Protein AF-A0A1I3F339-F1 (afdb_monomer)

Solvent-accessible surface area (backbone atoms only — not comparable to full-atom values): 7198 Å² total; per-residue (Å²): 139,85,84,48,45,55,88,75,90,62,72,90,72,93,47,65,78,43,65,76,33,54,70,69,43,38,53,83,37,57,87,44,44,71,59,51,64,72,69,40,54,76,38,78,74,46,72,38,54,52,50,52,49,37,49,74,74,70,49,73,75,89,40,60,50,56,80,41,59,70,71,54,36,52,51,49,15,32,54,49,9,38,35,72,77,62,34,88,86,53,62,77,86,76,55,48,77,66,47,49,52,53,19,21,31,55,10,32,69,43,38,62,68,22,70,70,40,62,77,55,72,129

pLDDT: mean 89.19, std 8.02, range [59.22, 97.25]

Sequence (122 aa):
MVHHVDLVCVAHTDNLSLVQDFARSAAATIPRIPQLAAEAIKREPTRLEHYVQKRLDGLTGSLWLDALPCYVAIRTC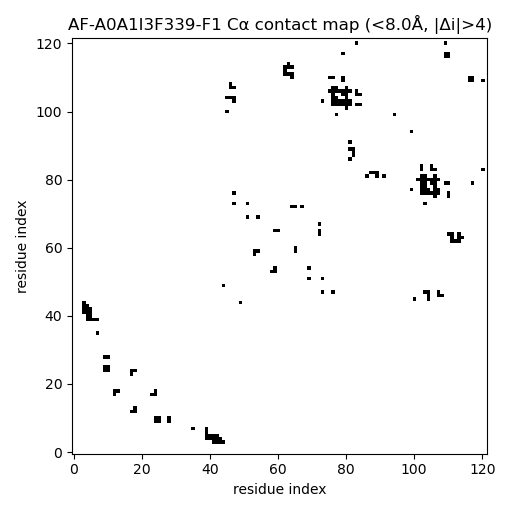EVVGAVIQRGRDVSLKELTEEDWRSVGEAGFDLASGGPDRVRRPQ

Foldseek 3Di:
DDLQFDDDDQDDDPDPVLVVVVCNSNVVCVVVVVVCSVVTHGHDQAPLRVQLVCVVVVHADPFPLSVDDSVVSQVQQQQLLCCVPPNDPDDPVPQDPVSSRRSSRNSCVQRSVDDVSSVDPD

Mean predicted aligned error: 5.65 Å

Structure (mmCIF, N/CA/C/O backbone):
data_AF-A0A1I3F339-F1
#
_entry.id   AF-A0A1I3F339-F1
#
loop_
_atom_site.group_PDB
_atom_site.id
_atom_site.type_symbol
_atom_site.label_atom_id
_atom_site.label_alt_id
_atom_site.label_comp_id
_atom_site.label_asym_id
_atom_site.label_entity_id
_atom_site.label_seq_id
_atom_site.pdbx_PDB_ins_code
_atom_site.Cartn_x
_atom_site.Cartn_y
_atom_site.Cartn_z
_atom_site.occupancy
_atom_site.B_iso_or_equiv
_atom_site.auth_seq_id
_atom_site.auth_comp_id
_atom_site.auth_asym_id
_atom_site.auth_atom_id
_atom_site.pdbx_PDB_model_num
ATOM 1 N N . MET A 1 1 ? -15.963 -3.088 1.239 1.00 59.22 1 MET A N 1
ATOM 2 C CA . MET A 1 1 ? -16.533 -1.721 1.276 1.00 59.22 1 MET A CA 1
ATOM 3 C C . MET A 1 1 ? -15.388 -0.747 1.506 1.00 59.22 1 MET A C 1
ATOM 5 O O . MET A 1 1 ? -14.565 -1.026 2.366 1.00 59.22 1 MET A O 1
ATOM 9 N N . VAL A 1 2 ? -15.299 0.325 0.713 1.00 76.75 2 VAL A N 1
ATOM 10 C CA . VAL A 1 2 ? -14.259 1.366 0.821 1.00 76.75 2 VAL A CA 1
ATOM 11 C C . VAL A 1 2 ? -14.888 2.618 1.407 1.00 76.75 2 VAL A C 1
ATOM 13 O O . VAL A 1 2 ? -15.924 3.061 0.916 1.00 76.75 2 VAL A O 1
ATOM 16 N N . HIS A 1 3 ? -14.283 3.169 2.457 1.00 81.19 3 HIS A N 1
ATOM 17 C CA . HIS A 1 3 ? -14.857 4.286 3.211 1.00 81.19 3 HIS A CA 1
ATOM 18 C C . HIS A 1 3 ? -14.337 5.671 2.793 1.00 81.19 3 HIS A C 1
ATOM 20 O O . HIS A 1 3 ? -14.888 6.660 3.261 1.00 81.19 3 HIS A O 1
ATOM 26 N N . HIS A 1 4 ? -13.350 5.750 1.888 1.00 87.00 4 HIS A N 1
ATOM 27 C CA . HIS A 1 4 ? -12.764 7.006 1.378 1.00 87.00 4 HIS A CA 1
ATOM 28 C C . HIS A 1 4 ? -12.281 7.943 2.497 1.00 87.00 4 HIS A C 1
ATOM 30 O O . HIS A 1 4 ? -12.472 9.161 2.464 1.00 87.00 4 HIS A O 1
ATOM 36 N N . VAL A 1 5 ? -11.682 7.344 3.525 1.00 86.56 5 VAL A N 1
ATOM 37 C CA . VAL A 1 5 ? -11.078 8.027 4.666 1.00 86.56 5 VAL A CA 1
ATOM 38 C C . VAL A 1 5 ? -9.739 7.384 4.991 1.00 86.56 5 VAL A C 1
ATOM 40 O O . VAL A 1 5 ? -9.509 6.219 4.655 1.00 86.56 5 VAL A O 1
ATOM 43 N N . ASP A 1 6 ? -8.877 8.129 5.669 1.00 85.44 6 ASP A N 1
ATOM 44 C CA . ASP A 1 6 ? -7.621 7.595 6.178 1.00 85.44 6 ASP A CA 1
ATOM 45 C C . ASP A 1 6 ? -7.817 6.535 7.255 1.00 85.44 6 ASP A C 1
ATOM 47 O O . ASP A 1 6 ? -8.769 6.562 8.041 1.00 85.44 6 ASP A O 1
ATOM 51 N N . LEU A 1 7 ? -6.862 5.607 7.306 1.00 86.25 7 LEU A N 1
ATOM 52 C CA . LEU A 1 7 ? -6.747 4.692 8.428 1.00 86.25 7 LEU A CA 1
ATOM 53 C C . LEU A 1 7 ? -6.314 5.471 9.670 1.00 86.25 7 LEU A C 1
ATOM 55 O O . 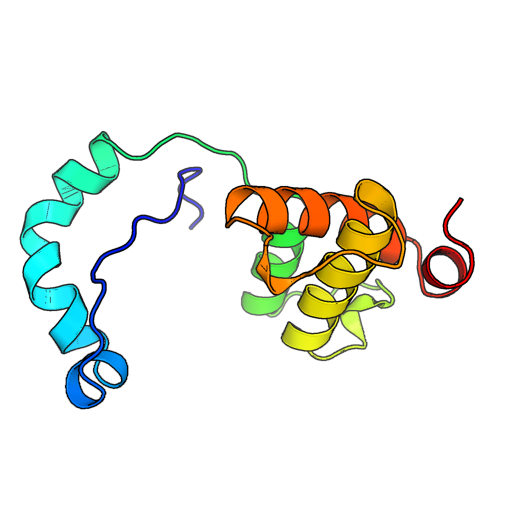LEU A 1 7 ? -5.441 6.333 9.618 1.00 86.25 7 LEU A O 1
ATOM 59 N N . VAL A 1 8 ? -6.926 5.134 10.799 1.00 86.81 8 VAL A N 1
ATOM 60 C CA . VAL A 1 8 ? -6.612 5.729 12.096 1.00 86.81 8 VAL A CA 1
ATOM 61 C C . VAL A 1 8 ? -5.814 4.724 12.914 1.00 86.81 8 VAL A C 1
ATOM 63 O O . VAL A 1 8 ? -6.210 3.563 13.040 1.00 86.81 8 VAL A O 1
ATOM 66 N N . CYS A 1 9 ? -4.705 5.168 13.506 1.00 82.69 9 CYS A N 1
ATOM 67 C CA . CYS A 1 9 ? -3.942 4.335 14.426 1.00 82.69 9 CYS A CA 1
ATOM 68 C C . CYS A 1 9 ? -4.749 4.078 15.708 1.00 82.69 9 CYS A C 1
ATOM 70 O O . CYS A 1 9 ? -5.114 5.006 16.432 1.00 82.69 9 CYS A O 1
ATOM 72 N N . VAL A 1 10 ? -5.037 2.805 15.987 1.00 81.75 10 VAL A N 1
ATOM 73 C CA . VAL A 1 10 ? -5.864 2.394 17.134 1.00 81.75 10 VAL A CA 1
ATOM 74 C C . VAL A 1 10 ? -5.061 2.156 18.413 1.00 81.75 10 VAL A C 1
ATOM 76 O O . VAL A 1 10 ? -5.648 2.211 19.492 1.00 81.75 10 VAL A O 1
ATOM 79 N N . ALA A 1 11 ? -3.752 1.904 18.308 1.00 75.94 11 ALA A N 1
ATOM 80 C CA . ALA A 1 11 ? -2.836 1.742 19.434 1.00 75.94 11 ALA A CA 1
ATOM 81 C C . ALA A 1 11 ? -1.370 1.815 18.971 1.00 75.94 11 ALA A C 1
ATOM 83 O O . ALA A 1 11 ? -0.992 1.158 18.003 1.00 75.94 11 ALA A O 1
ATOM 84 N N . HIS A 1 12 ? -0.528 2.529 19.722 1.00 69.19 12 HIS A N 1
ATOM 85 C CA . HIS A 1 12 ? 0.928 2.383 19.673 1.00 69.19 12 HIS A CA 1
ATOM 86 C C . HIS A 1 12 ? 1.379 1.676 20.952 1.00 69.19 12 HIS A C 1
ATOM 88 O O . HIS A 1 12 ? 1.149 2.180 22.052 1.00 69.19 12 HIS A O 1
ATOM 94 N N . THR A 1 13 ? 1.976 0.491 20.831 1.00 69.12 13 THR A N 1
ATOM 95 C CA . THR A 1 13 ? 2.488 -0.252 21.985 1.00 69.12 13 THR A CA 1
ATOM 96 C C . THR A 1 13 ? 3.781 -0.975 21.641 1.00 69.12 13 THR A C 1
ATOM 98 O O . THR A 1 13 ? 3.859 -1.663 20.627 1.00 69.12 13 THR A O 1
ATOM 101 N N . ASP A 1 14 ? 4.769 -0.865 22.525 1.00 74.56 14 ASP A N 1
ATOM 102 C CA . ASP A 1 14 ? 6.022 -1.627 22.441 1.00 74.56 14 ASP A CA 1
ATOM 103 C C . ASP A 1 14 ? 5.910 -2.988 23.154 1.00 74.56 14 ASP A C 1
ATOM 105 O O . ASP A 1 14 ? 6.865 -3.764 23.230 1.00 74.56 14 ASP A O 1
ATOM 109 N N . ASN A 1 15 ? 4.732 -3.304 23.707 1.00 77.56 15 ASN A N 1
ATOM 110 C CA . ASN A 1 15 ? 4.490 -4.560 24.398 1.00 77.56 15 ASN A CA 1
ATOM 111 C C . ASN A 1 15 ? 4.171 -5.677 23.396 1.00 77.56 15 ASN A C 1
ATOM 113 O O . ASN A 1 15 ? 3.064 -5.754 22.863 1.00 77.56 15 ASN A O 1
ATOM 117 N N . LEU A 1 16 ? 5.121 -6.597 23.212 1.00 72.19 16 LEU A N 1
ATOM 118 C CA . LEU A 1 16 ? 5.026 -7.714 22.266 1.00 72.19 16 LEU A CA 1
ATOM 119 C C . LEU A 1 16 ? 3.743 -8.552 22.419 1.00 72.19 16 LEU A C 1
ATOM 121 O O . LEU A 1 16 ? 3.161 -8.962 21.417 1.00 72.19 16 LEU A O 1
ATOM 125 N N . SER A 1 17 ? 3.272 -8.768 23.653 1.00 74.81 17 SER A N 1
ATOM 126 C CA . SER A 1 17 ? 2.045 -9.541 23.904 1.00 74.81 17 SER A CA 1
ATOM 127 C C . SER A 1 17 ? 0.775 -8.833 23.418 1.00 74.81 17 SER A C 1
ATOM 129 O O . SER A 1 17 ? -0.193 -9.496 23.062 1.00 74.81 17 SER A O 1
ATOM 131 N N . LEU A 1 18 ? 0.784 -7.498 23.363 1.00 69.94 18 LEU A N 1
ATOM 132 C CA . LEU A 1 18 ? -0.315 -6.693 22.827 1.00 69.94 18 LEU A CA 1
ATOM 133 C C . LEU A 1 18 ? -0.192 -6.486 21.313 1.00 69.94 18 LEU A C 1
ATOM 135 O O . LEU A 1 18 ? -1.209 -6.388 20.639 1.00 69.94 18 LEU A O 1
ATOM 139 N N . VAL A 1 19 ? 1.026 -6.468 20.760 1.00 72.75 19 VAL A N 1
ATOM 140 C CA . VAL A 1 19 ? 1.242 -6.387 19.302 1.00 72.75 19 VAL A CA 1
ATOM 141 C C . VAL A 1 19 ? 0.682 -7.618 18.584 1.00 72.75 19 VAL A C 1
ATOM 143 O O . VAL A 1 19 ? 0.113 -7.500 17.503 1.00 72.75 19 VAL A O 1
ATOM 146 N N . GLN A 1 20 ? 0.835 -8.802 19.180 1.00 80.31 20 GLN A N 1
ATOM 147 C CA . GLN A 1 20 ? 0.380 -10.058 18.578 1.00 80.31 20 GLN A CA 1
ATOM 148 C C . GLN A 1 20 ? -1.133 -10.282 18.710 1.00 80.31 20 GLN A C 1
ATOM 150 O O . GLN A 1 20 ? -1.722 -10.971 17.879 1.00 80.31 20 GLN A O 1
ATOM 155 N N . ASP A 1 21 ? -1.765 -9.695 19.728 1.00 86.56 21 ASP A N 1
ATOM 156 C CA . ASP A 1 21 ? -3.205 -9.790 19.966 1.00 86.56 21 ASP A CA 1
ATOM 157 C C . ASP A 1 21 ? -3.898 -8.481 19.571 1.00 86.56 21 ASP A C 1
ATOM 159 O O . ASP A 1 21 ? -4.176 -7.602 20.394 1.00 86.56 21 ASP A O 1
ATOM 163 N N . PHE A 1 22 ? -4.186 -8.360 18.273 1.00 83.62 22 PHE A N 1
ATOM 164 C CA . PHE A 1 22 ? -4.883 -7.200 17.722 1.00 83.62 22 PHE A CA 1
ATOM 165 C C . PHE A 1 22 ? -6.223 -6.940 18.420 1.00 83.62 22 PHE A C 1
ATOM 167 O O . PHE A 1 22 ? -6.543 -5.787 18.702 1.00 83.62 22 PHE A O 1
ATOM 174 N N . ALA A 1 23 ? -6.998 -7.989 18.722 1.00 86.81 23 ALA A N 1
ATOM 175 C CA . ALA A 1 23 ? -8.310 -7.834 19.345 1.00 86.81 23 ALA A CA 1
ATOM 176 C C . ALA A 1 23 ? -8.182 -7.160 20.715 1.00 86.81 23 ALA A C 1
ATOM 178 O O . ALA A 1 23 ? -8.922 -6.223 21.024 1.00 86.81 23 ALA A O 1
ATOM 179 N N . ARG A 1 24 ? -7.191 -7.577 21.508 1.00 85.38 24 ARG A N 1
ATOM 180 C CA . ARG A 1 24 ? -6.885 -6.960 22.798 1.00 85.38 24 ARG A CA 1
ATOM 181 C C . ARG A 1 24 ? -6.345 -5.539 22.661 1.00 85.38 24 ARG A C 1
ATOM 183 O O . ARG A 1 24 ? -6.729 -4.677 23.447 1.00 85.38 24 ARG A O 1
ATOM 190 N N . SER A 1 25 ? -5.490 -5.287 21.674 1.00 84.12 25 SER A N 1
ATOM 191 C CA . S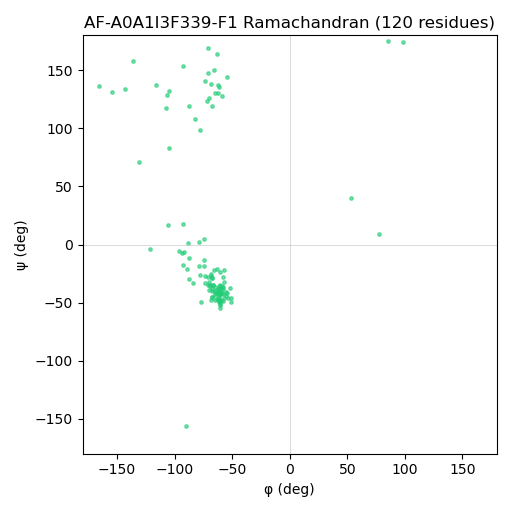ER A 1 25 ? -4.928 -3.958 21.410 1.00 84.12 25 SER A CA 1
ATOM 192 C C . SER A 1 25 ? -6.002 -2.945 20.987 1.00 84.12 25 SER A C 1
ATOM 194 O O . SER A 1 25 ? -6.062 -1.830 21.502 1.00 84.12 25 SER A O 1
ATOM 196 N N . ALA A 1 26 ? -6.923 -3.357 20.114 1.00 86.56 26 ALA A N 1
ATOM 197 C CA . ALA A 1 26 ? -7.986 -2.506 19.591 1.00 86.56 26 ALA A CA 1
ATOM 198 C C . ALA A 1 26 ? -9.163 -2.313 20.566 1.00 86.56 26 ALA A C 1
ATOM 200 O O . ALA A 1 26 ? -9.931 -1.363 20.406 1.00 86.56 26 ALA A O 1
ATOM 201 N N . ALA A 1 27 ? -9.316 -3.176 21.580 1.00 88.56 27 ALA A N 1
ATOM 202 C CA . ALA A 1 27 ? -10.476 -3.194 22.475 1.00 88.56 27 ALA A CA 1
ATOM 203 C C . ALA A 1 27 ? -10.764 -1.836 23.140 1.00 88.56 27 ALA A C 1
ATOM 205 O O . ALA A 1 27 ? -11.916 -1.405 23.196 1.00 88.56 27 ALA A O 1
ATOM 206 N N . ALA A 1 28 ? -9.722 -1.132 23.592 1.00 85.75 28 ALA A N 1
ATOM 207 C CA . ALA A 1 28 ? -9.856 0.180 24.231 1.00 85.75 28 ALA A CA 1
ATOM 208 C C . ALA A 1 28 ? -10.367 1.273 23.272 1.00 85.75 28 ALA A C 1
ATOM 210 O O . ALA A 1 28 ? -10.930 2.279 23.708 1.00 85.75 28 ALA A O 1
ATOM 211 N N . THR A 1 29 ? -10.201 1.067 21.966 1.00 89.56 29 THR A N 1
ATOM 212 C CA . THR A 1 29 ? -10.574 2.021 20.920 1.00 89.56 29 THR A CA 1
ATOM 213 C C . THR A 1 29 ? -11.988 1.775 20.390 1.00 89.56 29 THR A C 1
ATOM 215 O O . THR A 1 29 ? -12.595 2.700 19.853 1.00 89.56 29 THR A O 1
ATOM 218 N N . ILE A 1 30 ? -12.576 0.592 20.621 1.00 91.19 30 ILE A N 1
ATOM 219 C CA . ILE A 1 30 ? -13.927 0.237 20.144 1.00 91.19 30 ILE A CA 1
ATOM 220 C C . ILE A 1 30 ? -14.989 1.291 20.507 1.00 91.19 30 ILE A C 1
ATOM 222 O O . ILE A 1 30 ? -15.694 1.738 19.599 1.00 91.19 30 ILE A O 1
ATOM 226 N N . PRO A 1 31 ? -15.100 1.771 21.765 1.00 94.19 31 PRO A N 1
ATOM 227 C CA . PRO A 1 31 ? -16.110 2.773 22.117 1.00 94.19 31 PRO A CA 1
ATOM 228 C C . PRO A 1 31 ? -15.932 4.109 21.382 1.00 94.19 31 PRO A C 1
ATOM 230 O O . PRO A 1 31 ? -16.878 4.883 21.268 1.00 94.19 31 PRO A O 1
ATOM 233 N N . ARG A 1 32 ? -14.721 4.385 20.883 1.00 92.38 32 ARG A N 1
ATOM 234 C CA . ARG A 1 32 ? -14.352 5.629 20.198 1.00 92.38 32 ARG A CA 1
ATOM 235 C C . ARG A 1 32 ? -14.499 5.543 18.679 1.00 92.38 32 ARG A C 1
ATOM 237 O O . ARG A 1 32 ? -14.383 6.573 18.025 1.00 92.38 32 ARG A O 1
ATOM 244 N N . ILE A 1 33 ? -14.786 4.369 18.106 1.00 90.62 33 ILE A N 1
ATOM 245 C CA . ILE A 1 33 ? -14.911 4.183 16.647 1.00 90.62 33 ILE A CA 1
ATOM 246 C C . ILE A 1 33 ? -15.859 5.205 15.993 1.00 90.62 33 ILE A C 1
ATOM 248 O O . ILE A 1 33 ? -15.455 5.783 14.986 1.00 90.62 33 ILE A O 1
ATOM 252 N N . PRO A 1 34 ? -17.067 5.496 16.526 1.00 91.94 34 PRO A N 1
ATOM 253 C CA . PRO A 1 34 ? -17.958 6.475 15.899 1.00 91.94 34 PRO A CA 1
ATOM 254 C C . PRO A 1 34 ? -17.351 7.880 15.823 1.00 91.94 34 PRO A C 1
ATOM 256 O O . PRO A 1 34 ? -17.508 8.566 14.817 1.00 91.94 34 PRO A O 1
ATOM 259 N N . GLN A 1 35 ? -16.627 8.290 16.867 1.00 92.31 35 GLN A N 1
ATOM 260 C CA . GLN A 1 35 ? -15.929 9.572 16.903 1.00 92.31 35 GLN A CA 1
ATOM 261 C C . GLN A 1 35 ? -14.767 9.587 15.904 1.00 92.31 35 GLN A C 1
ATOM 263 O O . GLN A 1 35 ? -14.668 10.508 15.102 1.00 92.31 35 GLN A O 1
ATOM 268 N N . LEU A 1 36 ? -13.934 8.541 15.900 1.00 90.75 36 LEU A N 1
ATOM 269 C CA . LEU A 1 36 ? -12.812 8.426 14.965 1.00 90.75 36 LEU A CA 1
ATOM 270 C C . LEU A 1 36 ? -13.284 8.433 13.509 1.00 90.75 36 LEU A C 1
ATOM 272 O O . LEU A 1 36 ? -12.654 9.063 12.672 1.00 90.75 36 LEU A O 1
ATOM 276 N N . ALA A 1 37 ? -14.410 7.784 13.209 1.00 89.25 37 ALA A N 1
ATOM 277 C CA . ALA A 1 37 ? -15.001 7.798 11.876 1.00 89.25 37 ALA A CA 1
ATOM 278 C C . ALA A 1 37 ? -15.508 9.193 11.469 1.00 89.25 37 ALA A C 1
ATOM 280 O O . ALA A 1 37 ? -15.415 9.553 10.299 1.00 89.25 37 ALA A O 1
ATOM 281 N N . ALA A 1 38 ? -16.033 9.978 12.416 1.00 89.50 38 ALA A N 1
ATOM 282 C CA . ALA A 1 38 ? -16.485 11.345 12.162 1.00 89.50 38 ALA A CA 1
ATOM 283 C C . ALA A 1 38 ? -15.319 12.335 11.983 1.00 89.50 38 ALA A C 1
ATOM 285 O O . ALA A 1 38 ? -15.439 13.290 11.219 1.00 89.50 38 ALA A O 1
ATOM 286 N N . GLU A 1 39 ? -14.206 12.106 12.681 1.00 91.44 39 GLU A N 1
ATOM 287 C CA . GLU A 1 39 ? -12.993 12.935 12.631 1.00 91.44 39 GLU A CA 1
ATOM 288 C C . GLU A 1 39 ? -12.020 12.514 11.518 1.00 91.44 39 GLU A C 1
ATOM 290 O O . GLU A 1 39 ? -11.077 13.247 11.216 1.00 91.44 39 GLU A O 1
ATOM 295 N N . ALA A 1 40 ? -12.233 11.347 10.903 1.00 89.19 40 ALA A N 1
ATOM 296 C CA . ALA A 1 40 ? -11.341 10.813 9.888 1.00 89.19 40 ALA A CA 1
ATOM 297 C C . ALA A 1 40 ? -11.247 11.743 8.672 1.00 89.19 40 ALA A C 1
ATOM 299 O O . ALA A 1 40 ? -12.243 12.236 8.132 1.00 89.19 40 ALA A O 1
ATOM 300 N N . ILE A 1 41 ? -10.016 11.949 8.210 1.00 89.44 41 ILE A N 1
ATOM 301 C CA . ILE A 1 41 ? -9.738 12.771 7.038 1.00 89.44 41 ILE A CA 1
ATOM 302 C C . ILE A 1 41 ? -10.241 12.023 5.806 1.00 89.44 41 ILE A C 1
ATOM 304 O O . ILE A 1 41 ? -9.873 10.872 5.573 1.00 89.44 41 ILE A O 1
ATOM 308 N N . LYS A 1 42 ? -11.086 12.686 5.010 1.00 89.56 42 LYS A N 1
ATOM 309 C CA . LYS A 1 42 ? -11.524 12.156 3.716 1.00 89.56 42 LYS A CA 1
ATOM 310 C C . LYS A 1 42 ? -10.335 12.053 2.780 1.00 89.56 42 LYS A C 1
ATOM 312 O O . LYS A 1 42 ? -9.615 13.033 2.588 1.00 89.56 42 LYS A O 1
ATOM 317 N N . ARG A 1 43 ? -10.175 10.889 2.164 1.00 89.12 43 ARG A N 1
ATOM 318 C CA . ARG A 1 43 ? -9.111 10.651 1.202 1.00 89.12 43 ARG A CA 1
ATOM 319 C C . ARG A 1 43 ? -9.499 9.558 0.223 1.00 89.12 43 ARG A C 1
ATOM 321 O O . ARG A 1 43 ? -9.954 8.485 0.616 1.00 89.12 43 ARG A O 1
ATOM 328 N N . GLU A 1 44 ? -9.304 9.850 -1.055 1.00 91.38 44 GLU A N 1
ATOM 329 C CA . GLU A 1 44 ? -9.504 8.878 -2.122 1.00 91.38 44 GLU A CA 1
ATOM 330 C C . GLU A 1 44 ? -8.363 7.851 -2.121 1.00 91.38 44 GLU A C 1
ATOM 332 O O . GLU A 1 44 ? -7.206 8.231 -1.901 1.00 91.38 44 GLU A O 1
ATOM 337 N N . PRO A 1 45 ? -8.652 6.560 -2.362 1.00 92.44 45 PRO A N 1
ATOM 338 C CA . PRO A 1 45 ? -7.606 5.575 -2.556 1.00 92.44 45 PRO A CA 1
ATOM 339 C C . PRO A 1 45 ? -6.767 5.910 -3.792 1.00 92.44 45 PRO A C 1
ATOM 341 O O . PRO A 1 45 ? -7.276 6.227 -4.867 1.00 92.44 45 PRO A O 1
ATOM 344 N N . THR A 1 46 ? -5.459 5.774 -3.655 1.00 95.19 46 THR A N 1
ATOM 345 C CA . THR A 1 46 ? -4.519 5.807 -4.771 1.00 95.19 46 THR A CA 1
ATOM 346 C C . THR A 1 46 ? -4.764 4.643 -5.729 1.00 95.19 46 THR A C 1
ATOM 348 O O . THR A 1 46 ? -5.379 3.621 -5.400 1.00 95.19 46 THR A O 1
ATOM 351 N N . ARG A 1 47 ? -4.203 4.743 -6.937 1.00 95.50 47 ARG A N 1
ATOM 352 C CA . ARG A 1 47 ? -4.235 3.643 -7.914 1.00 95.50 47 ARG A CA 1
ATOM 353 C C . ARG A 1 47 ? -3.592 2.359 -7.384 1.00 95.50 47 ARG A C 1
ATOM 355 O O . ARG A 1 47 ? -4.109 1.276 -7.664 1.00 95.50 47 ARG A O 1
ATOM 362 N N . LEU A 1 48 ? -2.527 2.472 -6.583 1.00 96.31 48 LEU A N 1
ATOM 363 C CA . LEU A 1 48 ? -1.920 1.320 -5.916 1.00 96.31 48 LEU A CA 1
ATOM 364 C C . LEU A 1 48 ? -2.883 0.700 -4.894 1.00 96.31 48 LEU A C 1
ATOM 366 O O . LEU A 1 48 ? -3.083 -0.511 -4.922 1.00 96.31 48 LEU A O 1
ATOM 370 N N . GLU A 1 49 ? -3.518 1.499 -4.032 1.00 95.44 49 GLU A N 1
ATOM 371 C CA . GLU A 1 49 ? -4.491 1.004 -3.043 1.00 95.44 49 GLU A CA 1
ATOM 372 C C . GLU A 1 49 ? -5.682 0.309 -3.722 1.00 95.44 49 GLU A C 1
ATOM 374 O O . GLU A 1 49 ? -6.073 -0.787 -3.317 1.00 95.44 49 GLU A O 1
ATOM 379 N N . HIS A 1 50 ? -6.195 0.866 -4.824 1.00 94.81 50 HIS A N 1
ATOM 380 C CA . HIS A 1 50 ? -7.218 0.210 -5.641 1.00 94.81 50 HIS A CA 1
ATOM 381 C C . HIS A 1 50 ? -6.750 -1.125 -6.235 1.00 94.81 50 HIS A C 1
ATOM 383 O O . HIS A 1 50 ? -7.518 -2.089 -6.267 1.00 94.81 50 HIS A O 1
ATOM 389 N N . TYR A 1 51 ? -5.509 -1.201 -6.718 1.00 95.38 51 TYR A N 1
ATOM 390 C CA . TYR A 1 51 ? -4.928 -2.451 -7.207 1.00 95.38 51 TYR A CA 1
ATOM 391 C C . TYR A 1 51 ? -4.811 -3.495 -6.090 1.00 95.38 51 TYR A C 1
ATOM 393 O O . TYR A 1 51 ? -5.240 -4.635 -6.272 1.00 95.38 51 TYR A O 1
ATOM 401 N N . VAL A 1 52 ? -4.297 -3.109 -4.920 1.00 95.06 52 VAL A N 1
ATOM 402 C CA . VAL A 1 52 ? -4.172 -3.997 -3.755 1.00 95.06 52 VAL A CA 1
ATOM 403 C C . VAL A 1 52 ? -5.535 -4.502 -3.311 1.00 95.06 52 VAL A C 1
ATOM 405 O O . VAL A 1 52 ? -5.691 -5.694 -3.061 1.00 95.06 52 VAL A O 1
ATOM 408 N N . GLN A 1 53 ? -6.539 -3.631 -3.274 1.00 93.88 53 GLN A N 1
ATOM 409 C CA . GLN A 1 53 ? -7.892 -4.034 -2.929 1.00 93.88 53 GLN A CA 1
ATOM 410 C C . GLN A 1 53 ? -8.443 -5.084 -3.891 1.00 93.88 53 GLN A C 1
ATOM 412 O O . GLN A 1 53 ? -8.893 -6.134 -3.442 1.00 93.88 53 GLN A O 1
ATOM 417 N N . LYS A 1 54 ? -8.324 -4.860 -5.206 1.00 93.50 54 LYS A N 1
ATOM 418 C CA . LYS A 1 54 ? -8.730 -5.854 -6.211 1.00 93.50 54 LYS A CA 1
ATOM 419 C C . LYS A 1 54 ? -8.033 -7.197 -5.985 1.00 93.50 54 LYS A C 1
ATOM 421 O O . LYS A 1 54 ? -8.689 -8.232 -5.989 1.00 93.50 54 LYS A O 1
ATOM 426 N N . ARG A 1 55 ? -6.725 -7.175 -5.713 1.00 94.31 55 ARG A N 1
ATOM 427 C CA . ARG A 1 55 ? -5.925 -8.377 -5.432 1.00 94.31 55 ARG A CA 1
ATOM 428 C C . ARG A 1 55 ? -6.406 -9.125 -4.187 1.00 94.31 55 ARG A C 1
ATOM 430 O O . ARG A 1 55 ? -6.437 -10.352 -4.201 1.00 94.31 55 ARG A O 1
ATOM 437 N N . LEU A 1 56 ? -6.765 -8.404 -3.125 1.00 92.81 56 LEU A N 1
ATOM 438 C CA . LEU A 1 56 ? -7.303 -8.979 -1.886 1.00 92.81 56 LEU A CA 1
ATOM 439 C C . LEU A 1 56 ? -8.715 -9.548 -2.074 1.00 92.81 56 LEU A C 1
ATOM 441 O O . LEU A 1 56 ? -9.033 -10.574 -1.482 1.00 92.81 56 LEU A O 1
ATOM 445 N N . ASP A 1 57 ? -9.510 -8.949 -2.960 1.00 93.25 57 ASP A N 1
ATOM 446 C CA . ASP A 1 57 ? -10.817 -9.464 -3.383 1.00 93.25 57 ASP A CA 1
ATOM 447 C C . ASP A 1 57 ? -10.699 -10.675 -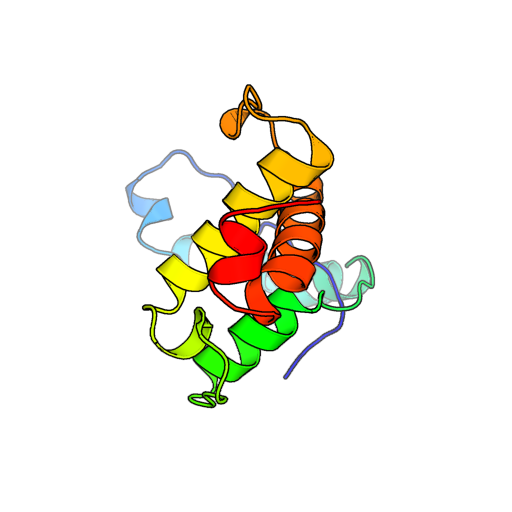4.341 1.00 93.25 57 ASP A C 1
ATOM 449 O O . ASP A 1 57 ? -11.700 -11.171 -4.859 1.00 93.25 57 ASP A O 1
ATOM 453 N N . GLY A 1 58 ? -9.480 -11.166 -4.598 1.00 91.69 58 GLY A N 1
ATOM 454 C CA . GLY A 1 58 ? -9.206 -12.296 -5.490 1.00 91.69 58 GLY A CA 1
ATOM 455 C C . GLY A 1 58 ? -9.250 -11.947 -6.980 1.00 91.69 58 GLY A C 1
ATOM 456 O O . GLY A 1 58 ? -9.192 -12.840 -7.823 1.00 91.69 58 GLY A O 1
ATOM 457 N N . LEU A 1 59 ? -9.341 -10.661 -7.322 1.00 90.19 59 LEU A N 1
ATOM 458 C CA . LEU A 1 59 ? -9.334 -10.181 -8.697 1.00 90.19 59 LEU A CA 1
ATOM 459 C C . LEU A 1 59 ? -7.887 -9.954 -9.146 1.00 90.19 59 LEU A C 1
ATOM 461 O O . LEU A 1 59 ? -7.173 -9.111 -8.600 1.00 90.19 59 LEU A O 1
ATOM 465 N N . THR A 1 60 ? -7.461 -10.673 -10.179 1.00 82.56 60 THR A N 1
ATOM 466 C CA . THR A 1 60 ? -6.174 -10.443 -10.849 1.00 82.56 60 THR A CA 1
ATOM 467 C C . THR A 1 60 ? -6.406 -10.015 -12.287 1.00 82.56 60 THR A C 1
ATOM 469 O O . THR A 1 60 ? -7.267 -10.566 -12.975 1.00 82.56 60 THR A O 1
ATOM 472 N N . GLY A 1 61 ? -5.648 -9.018 -12.733 1.00 82.19 61 GLY A N 1
ATOM 473 C CA . GLY A 1 61 ? -5.667 -8.553 -14.113 1.00 82.19 61 GLY A CA 1
ATOM 474 C C . GLY A 1 61 ? -4.652 -9.288 -14.988 1.00 82.19 61 GLY A C 1
ATOM 475 O O . GLY A 1 61 ? -4.234 -10.411 -14.709 1.00 82.19 61 GLY A O 1
ATOM 476 N N . SER A 1 62 ? -4.255 -8.618 -16.068 1.00 81.31 62 SER A N 1
ATOM 477 C CA . SER A 1 62 ? -3.174 -9.035 -16.965 1.00 81.31 62 SER A CA 1
ATOM 478 C C . SER A 1 62 ? -1.905 -8.199 -16.773 1.00 81.31 62 SER A C 1
ATOM 480 O O . SER A 1 62 ? -1.067 -8.139 -17.675 1.00 81.31 62 SER A O 1
ATOM 482 N N . LEU A 1 63 ? -1.779 -7.478 -15.655 1.00 91.12 63 LEU A N 1
ATOM 483 C CA . LEU A 1 63 ? -0.588 -6.684 -15.395 1.00 91.12 63 LEU A CA 1
ATOM 484 C C . LEU A 1 63 ? 0.568 -7.627 -15.087 1.00 91.12 63 LEU A C 1
ATOM 486 O O . LEU A 1 63 ? 0.402 -8.663 -14.451 1.00 91.12 63 LEU A O 1
ATOM 490 N N . TRP A 1 64 ? 1.782 -7.237 -15.457 1.00 93.25 64 TRP A N 1
ATOM 491 C CA . TRP A 1 64 ? 2.969 -7.979 -15.032 1.00 93.25 64 TRP A CA 1
ATOM 492 C C . TRP A 1 64 ? 3.071 -8.079 -13.497 1.00 93.25 64 TRP A C 1
ATOM 494 O O . TRP A 1 64 ? 3.496 -9.105 -12.969 1.00 93.25 64 TRP A O 1
ATOM 504 N N . LEU A 1 65 ? 2.599 -7.052 -12.781 1.00 94.94 65 LEU A N 1
ATOM 505 C CA . LEU A 1 65 ? 2.483 -7.060 -11.322 1.00 94.94 65 LEU A CA 1
ATOM 506 C C . LEU A 1 65 ? 1.609 -8.211 -10.798 1.00 94.94 65 LEU A C 1
ATOM 508 O O . LEU A 1 65 ? 1.851 -8.687 -9.689 1.00 94.94 65 LEU A O 1
ATOM 512 N N . ASP A 1 66 ? 0.645 -8.696 -11.591 1.00 95.06 66 ASP A N 1
ATOM 513 C CA . ASP A 1 66 ? -0.235 -9.786 -11.179 1.00 95.06 66 ASP A CA 1
ATOM 514 C C . ASP A 1 66 ? 0.501 -11.129 -11.050 1.00 95.06 66 ASP A C 1
ATOM 516 O O . ASP A 1 66 ? 0.092 -11.981 -10.259 1.00 95.06 66 ASP A O 1
ATOM 520 N N . ALA A 1 67 ? 1.617 -11.300 -11.767 1.00 93.94 67 ALA A N 1
ATOM 521 C CA . ALA A 1 67 ? 2.457 -12.496 -11.701 1.00 93.94 67 ALA A CA 1
ATOM 522 C C . ALA A 1 67 ? 3.305 -12.575 -10.417 1.00 93.94 67 ALA A C 1
ATOM 524 O O . ALA A 1 67 ? 3.884 -13.618 -10.115 1.00 93.94 67 ALA A O 1
ATOM 525 N N . LEU A 1 68 ? 3.401 -11.479 -9.662 1.00 94.19 68 LEU A N 1
ATOM 526 C CA . LEU A 1 68 ? 4.135 -11.418 -8.402 1.00 94.19 68 LEU A CA 1
ATOM 527 C C . LEU A 1 68 ? 3.193 -11.723 -7.227 1.00 94.19 68 LEU A C 1
ATOM 529 O O . LEU A 1 68 ? 1.999 -11.426 -7.306 1.00 94.19 68 LEU A O 1
ATOM 533 N N . PRO A 1 69 ? 3.688 -12.245 -6.090 1.00 95.50 69 PRO A N 1
ATOM 534 C CA . PRO A 1 69 ? 2.920 -12.229 -4.847 1.00 95.50 69 PRO A CA 1
ATOM 535 C C . PRO A 1 69 ? 2.472 -10.799 -4.503 1.00 95.50 69 PRO A C 1
ATOM 537 O O . PRO A 1 69 ? 3.210 -9.847 -4.746 1.00 95.50 69 PRO A O 1
ATOM 540 N N . CYS A 1 70 ? 1.275 -10.628 -3.925 1.00 95.25 70 CYS A N 1
ATOM 541 C CA . CYS A 1 70 ? 0.685 -9.295 -3.707 1.00 95.25 70 CYS A CA 1
ATOM 542 C C . CYS A 1 70 ? 1.624 -8.350 -2.937 1.00 95.25 70 CYS A C 1
ATOM 544 O O . CYS A 1 70 ? 1.880 -7.236 -3.384 1.00 95.25 70 CYS A O 1
ATOM 546 N N . TYR A 1 71 ? 2.228 -8.835 -1.848 1.00 95.56 71 TYR A N 1
ATOM 547 C CA . TYR A 1 71 ? 3.189 -8.049 -1.074 1.00 95.56 71 TYR A CA 1
ATOM 548 C C . TYR A 1 71 ? 4.421 -7.640 -1.899 1.00 95.56 71 TYR A C 1
ATOM 550 O O . TYR A 1 71 ? 4.923 -6.535 -1.730 1.00 95.56 71 TYR A O 1
ATOM 558 N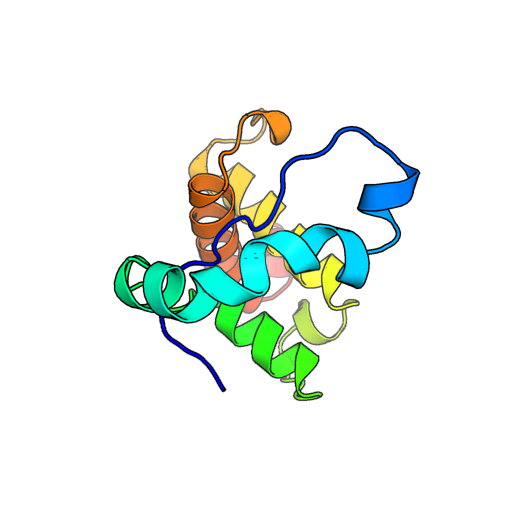 N . VAL A 1 72 ? 4.894 -8.490 -2.821 1.00 96.75 72 VAL A N 1
ATOM 559 C CA . VAL A 1 72 ? 6.025 -8.162 -3.704 1.00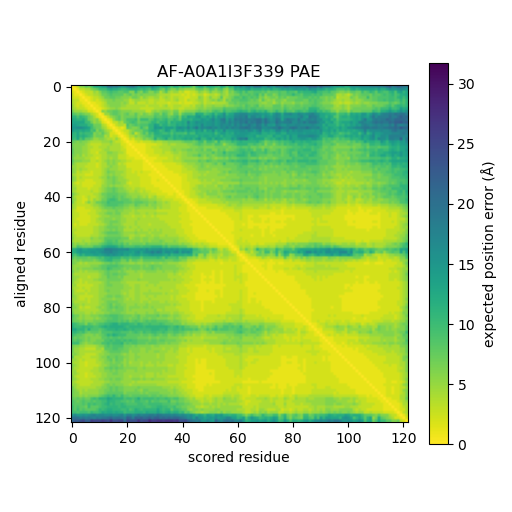 96.75 72 VAL A CA 1
ATOM 560 C C . VAL A 1 72 ? 5.623 -7.062 -4.676 1.00 96.75 72 VAL A C 1
ATOM 562 O O . VAL A 1 72 ? 6.368 -6.101 -4.814 1.00 96.75 72 VAL A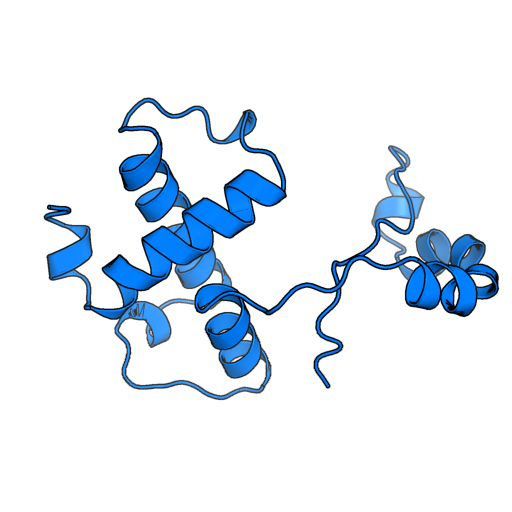 O 1
ATOM 565 N N . ALA A 1 73 ? 4.438 -7.150 -5.290 1.00 96.50 73 ALA A N 1
ATOM 566 C CA . ALA A 1 73 ? 3.937 -6.109 -6.187 1.00 96.50 73 ALA A CA 1
ATOM 567 C C . ALA A 1 73 ? 3.842 -4.740 -5.486 1.00 96.50 73 ALA A C 1
ATOM 569 O O . ALA A 1 73 ? 4.281 -3.738 -6.049 1.00 96.50 73 ALA A O 1
ATOM 570 N N . ILE A 1 74 ? 3.346 -4.710 -4.242 1.00 96.81 74 ILE A N 1
ATOM 571 C CA . ILE A 1 74 ? 3.290 -3.496 -3.408 1.00 96.81 74 ILE A CA 1
ATOM 572 C C . ILE A 1 74 ? 4.696 -2.943 -3.175 1.00 96.81 74 ILE A C 1
ATOM 574 O O . ILE A 1 74 ? 4.973 -1.801 -3.536 1.00 96.81 74 ILE A O 1
ATOM 578 N N . ARG A 1 75 ? 5.613 -3.771 -2.651 1.00 96.44 75 ARG A N 1
ATOM 579 C CA . ARG A 1 75 ? 6.994 -3.346 -2.369 1.00 96.44 75 ARG A CA 1
ATOM 580 C C . ARG A 1 75 ? 7.730 -2.885 -3.625 1.00 96.44 75 ARG A C 1
ATOM 582 O O . ARG A 1 75 ? 8.531 -1.961 -3.548 1.00 96.44 75 ARG A O 1
ATOM 589 N N . THR A 1 76 ? 7.475 -3.500 -4.78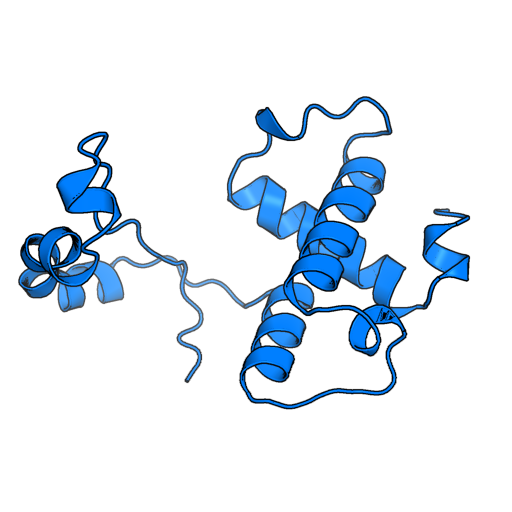2 1.00 95.75 76 THR A N 1
ATOM 590 C CA . THR A 1 76 ? 8.028 -3.043 -6.063 1.00 95.75 76 THR A CA 1
ATOM 591 C C . THR A 1 76 ? 7.552 -1.633 -6.390 1.00 95.75 76 THR A C 1
ATOM 593 O O . THR A 1 76 ? 8.389 -0.793 -6.702 1.00 95.75 76 THR A O 1
ATOM 596 N N . CYS A 1 77 ? 6.250 -1.354 -6.280 1.00 97.19 77 CYS A N 1
ATOM 597 C CA . CYS A 1 77 ? 5.715 -0.015 -6.530 1.00 97.19 77 CYS A CA 1
ATOM 598 C C . CYS A 1 77 ? 6.327 1.004 -5.560 1.00 97.19 77 CYS A C 1
ATOM 600 O O . CYS A 1 77 ? 6.867 2.014 -5.990 1.00 97.19 77 CYS A O 1
ATOM 602 N N . GLU A 1 78 ? 6.358 0.703 -4.266 1.00 96.62 78 GLU A N 1
ATOM 603 C CA . GLU A 1 78 ? 6.935 1.592 -3.255 1.00 96.62 78 GLU A CA 1
ATOM 604 C C . GLU A 1 78 ? 8.415 1.931 -3.516 1.00 96.62 78 GLU A C 1
ATOM 606 O O . GLU A 1 78 ? 8.798 3.099 -3.502 1.00 96.62 78 GLU A O 1
ATOM 611 N N . VAL A 1 79 ? 9.258 0.928 -3.797 1.00 95.06 79 VAL A N 1
ATOM 612 C CA . VAL A 1 79 ? 10.695 1.142 -4.048 1.00 95.06 79 VAL A CA 1
ATOM 613 C C . VAL A 1 79 ? 10.924 1.901 -5.352 1.00 95.06 79 VAL A C 1
ATOM 615 O O . VAL A 1 79 ? 11.720 2.838 -5.386 1.00 95.06 79 VAL A O 1
ATOM 618 N N . VAL A 1 80 ? 10.227 1.518 -6.425 1.00 95.00 80 VAL A N 1
ATOM 619 C CA . VAL A 1 80 ? 10.333 2.190 -7.726 1.00 95.00 80 VAL A CA 1
ATOM 620 C C . VAL A 1 80 ? 9.920 3.651 -7.600 1.00 95.00 80 VAL A C 1
ATOM 622 O O . VAL A 1 80 ? 10.654 4.534 -8.035 1.00 95.00 80 VAL A O 1
ATOM 625 N N . GLY A 1 81 ? 8.792 3.924 -6.951 1.00 96.44 81 GLY A N 1
ATOM 626 C CA . GLY A 1 81 ? 8.329 5.285 -6.732 1.00 96.44 81 GLY A CA 1
ATOM 627 C C . GLY A 1 81 ? 9.248 6.106 -5.838 1.00 96.44 81 GLY A C 1
ATOM 628 O O . GLY A 1 81 ? 9.460 7.285 -6.116 1.00 96.44 81 GLY A O 1
ATOM 629 N N . ALA A 1 82 ? 9.850 5.498 -4.810 1.00 96.06 82 ALA A N 1
ATOM 630 C CA . ALA A 1 82 ? 10.796 6.196 -3.945 1.00 96.06 82 ALA A CA 1
ATOM 631 C C . ALA A 1 82 ? 12.029 6.641 -4.741 1.00 96.06 82 ALA A C 1
ATOM 633 O O . ALA A 1 82 ? 12.462 7.785 -4.612 1.00 96.06 82 ALA A O 1
ATOM 634 N N . VAL A 1 83 ? 12.536 5.781 -5.632 1.00 94.00 83 VAL A N 1
ATOM 635 C CA . VAL A 1 83 ? 13.641 6.129 -6.536 1.00 94.00 83 VAL A CA 1
ATOM 636 C C . VAL A 1 83 ? 13.239 7.230 -7.521 1.00 94.00 83 VAL A C 1
ATOM 638 O O . VAL A 1 83 ? 14.026 8.148 -7.737 1.00 94.00 83 VAL A O 1
ATOM 641 N N . ILE A 1 84 ? 12.029 7.176 -8.087 1.00 93.56 84 ILE A N 1
ATOM 642 C CA . ILE A 1 84 ? 11.526 8.203 -9.019 1.00 93.56 84 ILE A CA 1
ATOM 643 C C . ILE A 1 84 ? 11.418 9.568 -8.330 1.00 93.56 84 ILE A C 1
ATOM 645 O O . ILE A 1 84 ? 11.850 10.572 -8.886 1.00 93.56 84 ILE A O 1
ATOM 649 N N . GLN A 1 85 ? 10.843 9.621 -7.127 1.00 94.56 85 GLN A N 1
ATOM 650 C CA . GLN A 1 85 ? 10.551 10.893 -6.463 1.00 94.56 85 GLN A CA 1
ATOM 651 C C . GLN A 1 85 ? 11.737 11.471 -5.686 1.00 94.56 85 GLN A C 1
ATOM 653 O O . GLN A 1 85 ? 11.856 12.689 -5.562 1.00 94.56 85 GLN A O 1
ATOM 658 N N . ARG A 1 86 ? 12.585 10.618 -5.104 1.00 91.38 86 ARG A N 1
ATOM 659 C CA . ARG A 1 86 ? 13.622 11.025 -4.138 1.00 91.38 86 ARG A CA 1
ATOM 660 C C . ARG A 1 86 ? 15.040 10.658 -4.582 1.00 91.38 86 ARG A C 1
ATOM 662 O O . ARG A 1 86 ? 16.000 11.038 -3.918 1.00 91.38 86 ARG A O 1
ATOM 669 N N . GLY A 1 87 ? 15.186 9.963 -5.708 1.00 89.94 87 GLY A N 1
ATOM 670 C CA . GLY A 1 87 ? 16.470 9.517 -6.236 1.00 89.94 87 GLY A CA 1
ATOM 671 C C . GLY A 1 87 ? 16.944 8.184 -5.652 1.00 89.94 87 GLY A C 1
ATOM 672 O O . GLY A 1 87 ? 16.332 7.591 -4.766 1.00 89.94 87 GLY A O 1
ATOM 673 N N . ARG A 1 88 ? 18.066 7.685 -6.181 1.00 88.38 88 ARG A N 1
ATOM 674 C CA . ARG A 1 88 ? 18.576 6.335 -5.883 1.00 88.38 88 ARG A CA 1
ATOM 675 C C . ARG A 1 88 ? 19.054 6.150 -4.441 1.00 88.38 88 ARG A C 1
ATOM 677 O O . ARG A 1 88 ? 18.977 5.038 -3.930 1.00 88.38 88 ARG A O 1
ATOM 684 N N . ASP A 1 89 ? 19.523 7.216 -3.804 1.00 89.31 89 ASP A N 1
ATOM 685 C CA . ASP A 1 89 ? 20.109 7.168 -2.459 1.00 89.31 89 ASP A CA 1
ATOM 686 C C . ASP A 1 89 ? 19.069 7.450 -1.357 1.00 89.31 89 ASP A C 1
ATOM 688 O O . ASP A 1 89 ? 19.418 7.784 -0.226 1.00 89.31 89 ASP A O 1
ATOM 692 N N . VAL A 1 90 ? 17.776 7.327 -1.685 1.00 91.06 90 VAL A N 1
ATOM 693 C CA . VAL A 1 90 ? 16.676 7.555 -0.746 1.00 91.06 90 VAL A CA 1
ATOM 694 C C . VAL A 1 90 ? 16.760 6.622 0.463 1.00 91.06 90 VAL A C 1
ATOM 696 O O . VAL A 1 90 ? 16.809 5.393 0.353 1.00 91.06 90 VAL A O 1
ATOM 699 N N . SER A 1 91 ? 16.701 7.218 1.650 1.00 92.38 91 SER A N 1
ATOM 700 C CA . SER A 1 91 ? 16.522 6.494 2.902 1.00 92.38 91 SER A CA 1
ATOM 701 C C . SER A 1 91 ? 15.050 6.115 3.054 1.00 92.38 91 SER A C 1
ATOM 703 O O . SER A 1 91 ? 14.223 6.907 3.495 1.00 92.38 91 SER A O 1
ATOM 705 N N . LEU A 1 92 ? 14.698 4.872 2.710 1.00 90.31 92 LEU A N 1
ATOM 706 C CA . LEU A 1 92 ? 13.324 4.365 2.865 1.00 90.31 92 LEU A CA 1
ATOM 707 C C . LEU A 1 92 ? 12.806 4.449 4.313 1.00 90.31 92 LEU A C 1
ATOM 709 O O . LEU A 1 92 ? 11.603 4.440 4.541 1.00 90.31 92 LEU A O 1
ATOM 713 N N . LYS A 1 93 ? 13.707 4.516 5.298 1.00 91.38 93 LYS A N 1
ATOM 714 C CA . LYS A 1 93 ? 13.357 4.627 6.721 1.00 91.38 93 LYS A CA 1
ATOM 715 C C . LYS A 1 93 ? 12.857 6.018 7.115 1.00 91.38 93 LYS A C 1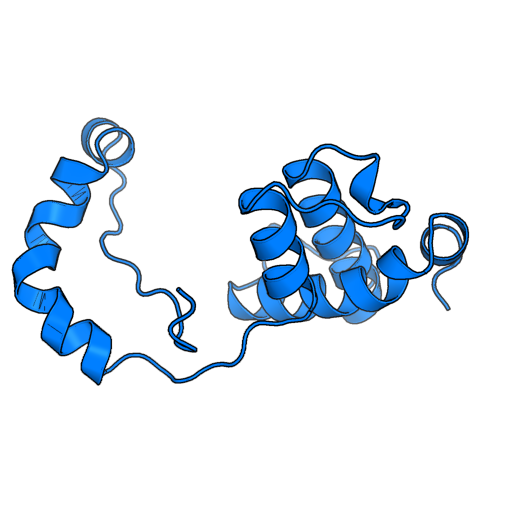
ATOM 717 O O . LYS A 1 93 ? 12.252 6.147 8.170 1.00 91.38 93 LYS A O 1
ATOM 722 N N . GLU A 1 94 ? 13.135 7.033 6.303 1.00 91.75 94 GLU A N 1
ATOM 723 C CA . GLU A 1 94 ? 12.727 8.421 6.550 1.00 91.75 94 GLU A CA 1
ATOM 724 C C . GLU A 1 94 ? 11.374 8.755 5.912 1.00 91.75 94 GLU A C 1
ATOM 726 O O . GLU A 1 94 ? 10.845 9.839 6.139 1.00 91.75 94 GLU A O 1
ATOM 731 N N . LEU A 1 95 ? 10.804 7.831 5.131 1.00 92.44 95 LEU A N 1
ATOM 732 C CA . LEU A 1 95 ? 9.506 8.022 4.499 1.00 92.44 95 LEU A CA 1
ATOM 733 C C . LEU A 1 95 ? 8.393 7.956 5.548 1.00 92.44 95 LEU A C 1
ATOM 735 O O . LEU A 1 95 ? 8.238 6.959 6.260 1.00 92.44 95 LEU A O 1
ATOM 739 N N . THR A 1 96 ? 7.606 9.026 5.612 1.00 93.38 96 THR A N 1
ATOM 740 C CA . THR A 1 96 ? 6.367 9.082 6.391 1.00 93.38 96 THR A CA 1
ATOM 741 C C . THR A 1 96 ? 5.277 8.208 5.755 1.00 93.38 96 THR A C 1
ATOM 743 O O . THR A 1 96 ? 5.413 7.757 4.619 1.00 93.38 96 THR A O 1
ATOM 746 N N . GLU A 1 97 ? 4.162 7.968 6.452 1.00 89.25 97 GLU A N 1
ATOM 747 C CA . GLU A 1 97 ? 3.015 7.244 5.868 1.00 89.25 97 GLU A CA 1
ATOM 748 C C . GLU A 1 97 ? 2.473 7.928 4.602 1.00 89.25 97 GLU A C 1
ATOM 750 O O . GLU A 1 97 ? 2.108 7.258 3.635 1.00 89.25 97 GLU A O 1
ATOM 755 N N . GLU A 1 98 ? 2.477 9.263 4.577 1.00 91.94 98 GLU A N 1
ATOM 756 C CA . GLU A 1 98 ? 2.075 10.032 3.399 1.00 91.94 98 GLU A CA 1
ATOM 757 C C . GLU A 1 98 ? 3.092 9.899 2.261 1.00 91.94 98 GLU A C 1
ATOM 759 O O . GLU A 1 98 ? 2.710 9.743 1.101 1.00 91.94 98 GLU A O 1
ATOM 764 N N . ASP A 1 99 ? 4.390 9.880 2.584 1.00 95.06 99 ASP A N 1
ATOM 765 C CA . ASP A 1 99 ? 5.418 9.603 1.583 1.00 95.06 99 ASP A CA 1
ATOM 766 C C . ASP A 1 99 ? 5.235 8.210 0.985 1.00 95.06 99 ASP A C 1
ATOM 768 O O . ASP A 1 99 ? 5.275 8.078 -0.234 1.00 95.06 99 ASP A O 1
ATOM 772 N N . TRP A 1 100 ? 4.989 7.183 1.808 1.00 94.94 100 TRP A N 1
ATOM 773 C CA . TRP A 1 100 ? 4.750 5.817 1.334 1.00 94.94 100 TRP A CA 1
ATOM 774 C C . TRP A 1 100 ? 3.557 5.732 0.387 1.00 94.94 100 TRP A C 1
ATOM 776 O O . TRP A 1 100 ? 3.648 5.077 -0.654 1.00 94.94 100 TRP A O 1
ATOM 786 N N . ARG A 1 101 ? 2.469 6.439 0.705 1.00 94.62 101 ARG A N 1
ATOM 787 C CA . ARG A 1 101 ? 1.302 6.544 -0.174 1.00 94.62 101 ARG A CA 1
ATOM 788 C C . ARG A 1 101 ? 1.669 7.188 -1.513 1.00 94.62 101 ARG A C 1
ATOM 790 O O . ARG A 1 101 ? 1.392 6.609 -2.563 1.00 94.62 101 ARG A O 1
ATOM 797 N N . SER A 1 102 ? 2.325 8.348 -1.475 1.00 95.81 102 SER A N 1
ATOM 798 C CA . SER A 1 102 ? 2.725 9.098 -2.672 1.00 95.81 102 SER A CA 1
ATOM 799 C C . SER A 1 102 ? 3.684 8.301 -3.563 1.00 95.81 102 SER A C 1
ATOM 801 O O . SER A 1 102 ? 3.459 8.162 -4.769 1.00 95.81 102 SER A O 1
ATOM 803 N N . VAL A 1 103 ? 4.751 7.736 -2.987 1.00 96.81 103 VAL A N 1
ATOM 804 C CA . VAL A 1 103 ? 5.724 6.950 -3.755 1.00 96.81 103 VAL A CA 1
ATOM 805 C C . VAL A 1 103 ? 5.092 5.659 -4.267 1.00 96.81 103 VAL A C 1
ATOM 807 O O . VAL A 1 103 ? 5.321 5.285 -5.412 1.00 96.81 103 VAL A O 1
ATOM 810 N N . GLY A 1 104 ? 4.237 5.006 -3.479 1.00 96.94 104 GLY A N 1
ATOM 811 C CA . GLY A 1 104 ? 3.496 3.828 -3.914 1.00 96.94 104 GLY A CA 1
ATOM 812 C C . GLY A 1 104 ? 2.659 4.101 -5.164 1.00 96.94 104 GLY A C 1
ATOM 813 O O . GLY A 1 104 ? 2.733 3.338 -6.130 1.00 96.94 104 GLY A O 1
ATOM 814 N N . GLU A 1 105 ? 1.925 5.216 -5.190 1.00 97.25 105 GLU A N 1
ATOM 815 C CA . GLU A 1 105 ? 1.162 5.626 -6.369 1.00 97.25 105 GLU A CA 1
ATOM 816 C C . GLU A 1 105 ? 2.062 5.867 -7.589 1.00 97.25 105 GLU A C 1
ATOM 818 O O . GLU A 1 105 ? 1.836 5.274 -8.646 1.00 97.25 105 GLU A O 1
ATOM 823 N N . ALA A 1 106 ? 3.111 6.680 -7.443 1.00 96.69 106 ALA A N 1
ATOM 824 C CA . ALA A 1 106 ? 4.013 6.994 -8.552 1.00 96.69 106 ALA A CA 1
ATOM 825 C C . ALA A 1 106 ? 4.721 5.748 -9.108 1.00 96.69 106 ALA A C 1
ATOM 827 O O . ALA A 1 106 ? 4.912 5.605 -10.317 1.00 96.69 106 ALA A O 1
ATOM 828 N N . GLY A 1 107 ? 5.096 4.813 -8.236 1.00 96.50 107 GLY A N 1
ATOM 829 C CA . GLY A 1 107 ? 5.689 3.558 -8.668 1.00 96.50 107 GLY A CA 1
ATOM 830 C C . GLY A 1 107 ? 4.693 2.628 -9.348 1.00 96.50 107 GLY A C 1
ATOM 831 O O . GLY A 1 107 ? 5.066 1.960 -10.311 1.00 96.50 107 GLY A O 1
ATOM 832 N N . PHE A 1 108 ? 3.429 2.609 -8.915 1.00 97.19 108 PHE A N 1
ATOM 833 C CA . PHE A 1 108 ? 2.378 1.853 -9.595 1.00 97.19 108 PHE A CA 1
ATOM 834 C C . PHE A 1 108 ? 2.108 2.394 -11.004 1.00 97.19 108 PHE A C 1
ATOM 836 O O . PHE A 1 108 ? 1.976 1.612 -11.949 1.00 97.19 108 PHE A O 1
ATOM 843 N N . ASP A 1 109 ? 2.104 3.715 -11.177 1.00 96.00 109 ASP A N 1
ATOM 844 C CA . ASP A 1 109 ? 1.949 4.352 -12.490 1.00 96.00 109 ASP A CA 1
ATOM 845 C C . ASP A 1 109 ? 3.021 3.920 -13.489 1.00 96.00 109 ASP A C 1
ATOM 847 O O . ASP A 1 109 ? 2.727 3.693 -14.664 1.00 96.00 109 ASP A O 1
ATOM 851 N N . LEU A 1 110 ? 4.263 3.746 -13.029 1.00 94.88 110 LEU A N 1
ATOM 852 C CA . LEU A 1 110 ? 5.329 3.230 -13.879 1.00 94.88 110 LEU A CA 1
ATOM 853 C C . LEU A 1 110 ? 5.225 1.708 -14.068 1.00 94.88 110 LEU A C 1
ATOM 855 O O . LEU A 1 110 ? 5.287 1.217 -15.199 1.00 94.88 110 LEU A O 1
ATOM 859 N N . ALA A 1 111 ? 5.081 0.959 -12.972 1.00 95.00 111 ALA A N 1
ATOM 860 C CA . ALA A 1 111 ? 5.191 -0.499 -12.951 1.00 95.00 111 ALA A CA 1
ATOM 861 C C . ALA A 1 111 ? 3.990 -1.217 -13.584 1.00 95.00 111 ALA A C 1
ATOM 863 O O . ALA A 1 111 ? 4.149 -2.310 -14.136 1.00 95.00 111 ALA A O 1
ATOM 864 N N . SER A 1 112 ? 2.808 -0.595 -13.581 1.00 94.25 112 SER A N 1
ATOM 865 C CA . SER A 1 112 ? 1.633 -1.085 -14.315 1.00 94.25 112 SER A CA 1
ATOM 866 C C . SER A 1 112 ? 1.876 -1.160 -15.828 1.00 94.25 112 SER A C 1
ATOM 868 O O . SER A 1 112 ? 1.274 -1.985 -16.511 1.00 94.25 112 SER A O 1
ATOM 870 N N . GLY A 1 113 ? 2.827 -0.380 -16.349 1.00 91.88 113 GLY A N 1
ATOM 871 C CA . GLY A 1 113 ? 3.271 -0.441 -17.739 1.00 91.88 113 GLY A CA 1
ATOM 872 C C . GLY A 1 113 ? 4.239 -1.588 -18.066 1.00 91.88 113 GLY A C 1
ATOM 873 O O . GLY A 1 113 ? 4.696 -1.680 -19.204 1.00 91.88 113 GLY A O 1
ATOM 874 N N . GLY A 1 114 ? 4.560 -2.454 -17.101 1.00 92.12 114 GLY A N 1
ATOM 875 C CA . GLY A 1 114 ? 5.372 -3.653 -17.303 1.00 92.12 114 GLY A CA 1
ATOM 876 C C . GLY A 1 114 ? 6.858 -3.510 -16.936 1.00 92.12 114 GLY A C 1
ATOM 877 O O . GLY A 1 114 ? 7.342 -2.424 -16.602 1.00 92.12 114 GLY A O 1
ATOM 878 N N . PRO A 1 115 ? 7.615 -4.622 -17.002 1.00 89.69 115 PRO A N 1
ATOM 879 C CA . PRO A 1 115 ? 8.974 -4.709 -16.463 1.00 89.69 115 PRO A CA 1
ATOM 880 C C . PRO A 1 115 ? 9.985 -3.835 -17.215 1.00 89.69 115 PRO A C 1
ATOM 882 O O . PRO A 1 115 ? 10.952 -3.355 -16.621 1.00 89.69 115 PRO A O 1
ATOM 885 N N . ASP A 1 116 ? 9.762 -3.590 -18.508 1.00 90.25 116 ASP A N 1
ATOM 886 C CA . ASP A 1 116 ? 10.651 -2.755 -19.321 1.00 90.25 116 ASP A CA 1
ATOM 887 C C . ASP A 1 116 ? 10.630 -1.291 -18.877 1.00 90.25 116 ASP A C 1
ATOM 889 O O . ASP A 1 116 ? 11.674 -0.634 -18.868 1.00 90.25 116 ASP A O 1
ATOM 893 N N . ARG A 1 117 ? 9.468 -0.797 -18.428 1.00 87.75 117 ARG A N 1
ATOM 894 C CA . ARG A 1 117 ? 9.330 0.562 -17.888 1.00 87.75 117 ARG A CA 1
ATOM 895 C C . ARG A 1 117 ? 10.043 0.715 -16.552 1.00 87.75 117 ARG A C 1
ATOM 897 O O . ARG A 1 117 ? 10.670 1.738 -16.319 1.00 87.75 117 ARG A O 1
ATOM 904 N N . VAL A 1 118 ? 10.029 -0.325 -15.720 1.00 85.75 118 VAL A N 1
ATOM 905 C CA . VAL A 1 118 ? 10.770 -0.341 -14.448 1.00 85.75 118 VAL A CA 1
ATOM 906 C C . VAL A 1 118 ? 12.284 -0.395 -14.668 1.00 85.75 118 VAL A C 1
ATOM 908 O O . VAL A 1 118 ? 13.037 0.206 -13.910 1.00 85.75 118 VAL A O 1
ATOM 911 N N . ARG A 1 119 ? 12.758 -1.089 -15.711 1.00 83.81 119 ARG A N 1
ATOM 912 C CA . ARG A 1 119 ? 14.196 -1.196 -16.020 1.00 83.81 119 ARG A CA 1
ATOM 913 C C . ARG A 1 119 ? 14.797 0.111 -16.544 1.00 83.81 119 ARG A C 1
ATOM 915 O O . ARG A 1 119 ? 15.999 0.327 -16.402 1.00 83.81 119 ARG A O 1
ATOM 922 N N . ARG A 1 120 ? 13.983 0.945 -17.191 1.00 77.44 120 ARG A N 1
ATOM 923 C CA . ARG A 1 120 ? 14.377 2.239 -17.762 1.00 77.44 120 ARG A CA 1
ATOM 924 C C . ARG A 1 120 ? 13.384 3.321 -17.322 1.00 77.44 120 ARG A C 1
ATOM 926 O O . ARG A 1 120 ? 12.579 3.758 -18.148 1.00 77.44 120 ARG A O 1
ATOM 933 N N . PRO A 1 121 ? 13.410 3.715 -16.035 1.00 63.53 121 PRO A N 1
ATOM 934 C CA . PRO A 1 121 ? 12.612 4.841 -15.567 1.00 63.53 121 PRO A CA 1
ATOM 935 C C . PRO A 1 121 ? 13.087 6.100 -16.309 1.00 63.53 121 PRO A C 1
ATOM 937 O O . PRO A 1 121 ? 14.294 6.297 -16.458 1.00 63.53 121 PRO A O 1
ATOM 940 N N . GLN A 1 122 ? 12.141 6.859 -16.872 1.00 59.22 122 GLN A N 1
ATOM 941 C CA . GLN A 1 122 ? 12.409 8.053 -17.688 1.00 59.22 122 GLN A CA 1
ATOM 942 C C . GLN A 1 122 ? 12.792 9.248 -16.823 1.00 59.22 122 GLN A C 1
ATOM 944 O O . GLN A 1 122 ? 12.248 9.335 -15.700 1.00 59.22 122 GLN A O 1
#

Secondary structure (DSSP, 8-state):
---SB----------HHHHH-HHHHHGGGGGGHHHHHHHPPB-PPPHHHHHHHHHHTT---SSGGGGS-HHHHHHHHHHHHHHHHH-TT--GGG--HHHHHHHHHHHHHHHTT-HHHHHS--

Radius of gyration: 16.95 Å; Cα contacts (8 Å, |Δi|>4): 113; chains: 1; bounding box: 38×25×44 Å